Protein AF-A0A832SVP7-F1 (afdb_monomer)

Sequence (52 aa):
FSSGLVVGHVWAEVYVNGKWYSCDTTSSRNSFNNIKNWYKSTTIYRYTSISF

Nearest PDB structures (foldseek):
  4v6l-assembly1_Bg  TM=5.343E-01  e=4.421E+00  Escherichia coli K-12

Radius of gyration: 13.03 Å; Cα contacts (8 Å, |Δi|>4): 46; chains: 1; bounding box: 26×20×36 Å

pLDDT: mean 82.67, std 8.74, range [60.53, 91.62]

Foldseek 3Di:
DVDDDDPDDDWDWDDDPNDIWTDHPPDPVADISRDDPDDDPDDDDDDPDDDD

Mean predicted aligned error: 6.29 Å

Solvent-accessible surface area (backbone atoms o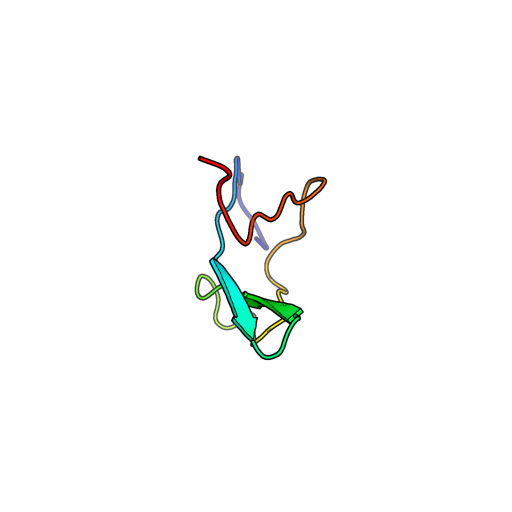nly — not comparable to full-atom values): 3829 Å² total; per-residue (Å²): 88,98,70,81,93,74,96,72,87,86,73,48,70,48,79,56,97,94,40,81,33,53,41,52,86,92,41,91,75,30,47,88,62,38,72,68,56,60,78,87,91,67,91,82,85,84,79,96,73,80,91,129

Secondary structure (DSSP, 8-state):
--SS--S----EEEEETTEEEEE-TT-TT-BTTB--S----SPPP--S----

Structure (mmCIF, N/CA/C/O backbone):
data_AF-A0A832SVP7-F1
#
_entry.id   AF-A0A832SVP7-F1
#
loop_
_atom_site.group_PDB
_atom_site.id
_atom_site.type_symbol
_atom_site.label_atom_id
_atom_site.label_alt_id
_atom_site.label_comp_id
_atom_site.label_asym_id
_atom_site.label_entity_id
_atom_site.label_seq_id
_atom_site.pdbx_PDB_ins_code
_atom_site.Cartn_x
_atom_site.Cart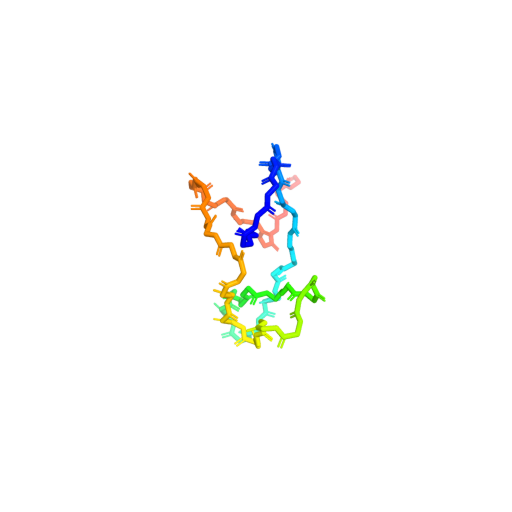n_y
_atom_site.Cartn_z
_atom_site.occupancy
_atom_site.B_iso_or_equiv
_atom_site.auth_seq_id
_atom_site.auth_comp_id
_atom_site.auth_asym_id
_atom_site.auth_atom_id
_atom_site.pdbx_PDB_model_num
ATOM 1 N N . PHE A 1 1 ? 8.398 2.469 -8.754 1.00 67.19 1 PHE A N 1
ATOM 2 C CA . PHE A 1 1 ? 8.217 2.833 -10.165 1.00 67.19 1 PHE A CA 1
ATOM 3 C C . PHE 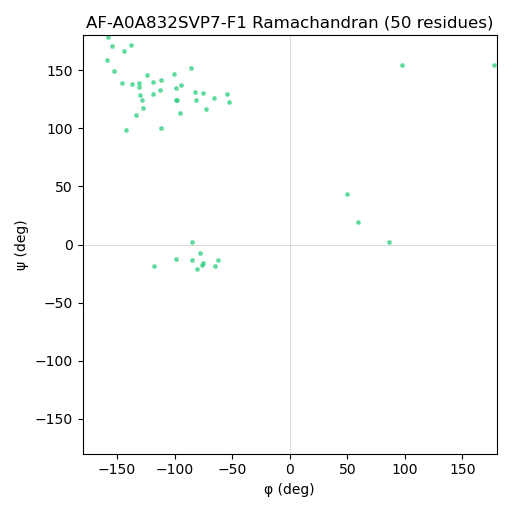A 1 1 ? 9.403 2.258 -10.917 1.00 67.19 1 PHE A C 1
ATOM 5 O O . PHE A 1 1 ? 10.438 2.067 -10.296 1.00 67.19 1 PHE A O 1
AT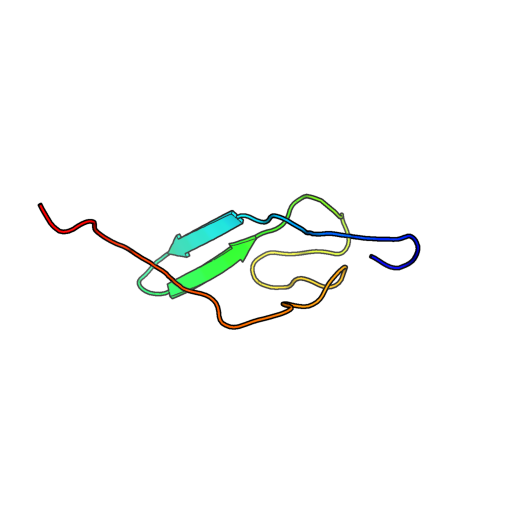OM 12 N N . SER A 1 2 ? 9.274 1.893 -12.192 1.00 60.53 2 SER A N 1
ATOM 13 C CA . SER A 1 2 ? 10.392 1.252 -12.911 1.00 60.53 2 SER A CA 1
ATOM 14 C C . SER A 1 2 ? 11.499 2.235 -13.317 1.00 60.53 2 SER A C 1
ATOM 16 O O . SER A 1 2 ? 12.599 1.798 -13.629 1.00 60.53 2 SER A O 1
ATOM 18 N N . SER A 1 3 ? 11.224 3.541 -13.294 1.00 65.56 3 SER A N 1
ATOM 19 C CA . SER A 1 3 ? 12.193 4.614 -13.531 1.00 65.56 3 SER A CA 1
ATOM 20 C C . SER A 1 3 ? 11.686 5.939 -12.932 1.00 65.56 3 SER A C 1
ATOM 22 O O . SER A 1 3 ? 10.483 6.087 -12.706 1.00 65.56 3 SER A O 1
ATOM 24 N N . GLY A 1 4 ? 12.603 6.882 -12.672 1.00 65.56 4 GLY A N 1
ATOM 25 C CA . GLY A 1 4 ? 12.313 8.229 -12.150 1.00 65.56 4 GLY A CA 1
ATOM 26 C C . GLY A 1 4 ? 12.490 8.390 -10.632 1.00 65.56 4 GLY A C 1
ATOM 27 O O . GLY A 1 4 ? 12.391 7.422 -9.878 1.00 65.56 4 GLY A O 1
ATOM 28 N N . LEU A 1 5 ? 12.762 9.624 -10.182 1.00 67.00 5 LEU A N 1
ATOM 29 C CA . LEU A 1 5 ? 12.833 9.971 -8.759 1.00 67.00 5 LEU A CA 1
ATOM 30 C C . LEU A 1 5 ? 11.417 9.982 -8.170 1.00 67.00 5 LEU A C 1
ATOM 32 O O . LEU A 1 5 ? 10.587 10.803 -8.553 1.00 67.00 5 LEU A O 1
ATOM 36 N N . VAL A 1 6 ? 11.155 9.090 -7.218 1.00 67.75 6 VAL A N 1
ATOM 37 C CA . VAL A 1 6 ? 9.898 9.051 -6.465 1.00 67.75 6 VAL A CA 1
ATOM 38 C C . VAL A 1 6 ? 10.218 9.435 -5.033 1.00 67.75 6 VAL A C 1
ATOM 40 O O . VAL A 1 6 ? 10.729 8.629 -4.264 1.00 67.75 6 VAL A O 1
ATOM 43 N N . VAL A 1 7 ? 9.950 10.693 -4.695 1.00 73.75 7 VAL A N 1
ATOM 44 C CA . VAL A 1 7 ? 10.218 11.258 -3.359 1.00 73.75 7 VAL A CA 1
ATOM 45 C C . VAL A 1 7 ? 9.163 10.848 -2.319 1.00 73.75 7 VAL A C 1
ATOM 47 O O . VAL A 1 7 ? 9.333 11.088 -1.130 1.00 73.75 7 VAL A O 1
ATOM 50 N N . GLY A 1 8 ? 8.095 10.184 -2.758 1.00 75.19 8 GLY A N 1
ATOM 51 C CA . GLY A 1 8 ? 7.043 9.618 -1.923 1.00 75.19 8 GLY A CA 1
ATOM 52 C C . GLY A 1 8 ? 5.957 8.993 -2.793 1.00 75.19 8 GLY A C 1
ATOM 53 O O . GLY A 1 8 ? 5.798 9.370 -3.954 1.00 75.19 8 GLY A O 1
ATOM 54 N N . HIS A 1 9 ? 5.227 8.021 -2.249 1.00 84.81 9 HIS A N 1
ATOM 55 C CA . HIS A 1 9 ? 4.099 7.393 -2.935 1.00 84.81 9 HIS A CA 1
ATOM 56 C C . HIS A 1 9 ? 2.933 7.205 -1.972 1.00 84.81 9 HIS A C 1
ATOM 58 O O . HIS A 1 9 ? 3.135 6.801 -0.827 1.00 84.81 9 HIS A O 1
ATOM 64 N N . VAL A 1 10 ? 1.725 7.489 -2.448 1.00 85.19 10 VAL A N 1
ATOM 65 C CA . VAL A 1 10 ? 0.481 7.316 -1.695 1.00 85.19 10 VAL A CA 1
ATOM 66 C C . VAL A 1 10 ? -0.334 6.193 -2.322 1.00 85.19 10 VAL A C 1
ATOM 68 O O . VAL A 1 10 ? -0.376 6.047 -3.540 1.00 85.19 10 VAL A O 1
ATOM 71 N N . TRP A 1 11 ? -0.985 5.388 -1.489 1.00 89.62 11 TRP A N 1
ATOM 72 C CA . TRP A 1 11 ? -1.892 4.332 -1.929 1.00 89.62 11 TRP A CA 1
ATOM 73 C C . TRP A 1 11 ? -3.064 4.216 -0.954 1.00 89.62 11 TRP A C 1
ATOM 75 O O . TRP A 1 11 ? -3.013 4.759 0.151 1.00 89.62 11 TRP A O 1
ATOM 85 N N . ALA A 1 12 ? -4.114 3.501 -1.356 1.00 89.12 12 ALA A N 1
ATOM 86 C CA . ALA A 1 12 ? -5.265 3.236 -0.506 1.00 89.12 12 ALA A CA 1
ATOM 87 C C . ALA A 1 12 ? -5.190 1.825 0.091 1.00 89.12 12 ALA A C 1
ATOM 89 O O . ALA A 1 12 ? -4.728 0.875 -0.543 1.00 89.12 12 ALA A O 1
ATOM 90 N N . GLU A 1 13 ? -5.692 1.655 1.309 1.00 89.62 13 GLU A N 1
ATOM 91 C CA . GLU A 1 13 ? -5.939 0.331 1.876 1.00 89.62 13 GLU A CA 1
ATOM 92 C C . GLU A 1 13 ? -7.428 0.176 2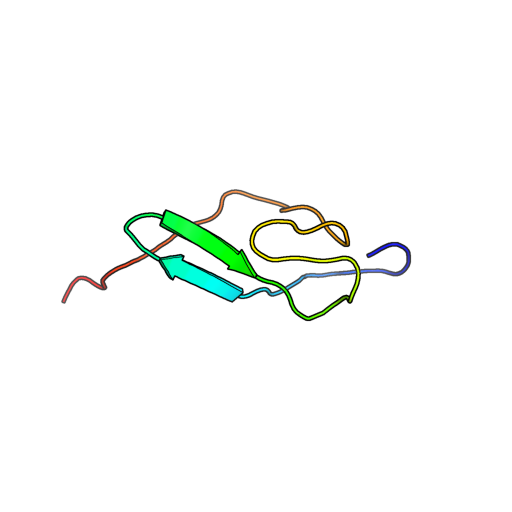.170 1.00 89.62 13 GLU A C 1
ATOM 94 O O . GLU A 1 13 ? -8.082 1.112 2.624 1.00 89.62 13 GLU A O 1
ATOM 99 N N . VAL A 1 14 ? -7.965 -1.010 1.898 1.00 89.56 14 VAL A N 1
ATOM 100 C CA . VAL A 1 14 ? -9.368 -1.340 2.161 1.00 89.56 14 VAL A CA 1
ATOM 101 C C . VAL A 1 14 ? -9.418 -2.380 3.268 1.00 89.56 14 VAL A C 1
ATOM 103 O O . VAL A 1 14 ? -8.686 -3.370 3.226 1.00 89.56 14 VAL A O 1
ATOM 106 N N . TYR A 1 15 ? -10.283 -2.164 4.255 1.00 88.00 15 TYR A N 1
ATOM 107 C CA . TYR A 1 15 ? -10.527 -3.121 5.326 1.00 88.00 15 TYR A CA 1
ATOM 108 C C . TYR A 1 15 ? -11.743 -3.983 4.988 1.00 88.00 15 TYR A C 1
ATOM 110 O O . TYR A 1 15 ? -12.864 -3.485 4.922 1.00 88.00 15 TYR A O 1
ATOM 118 N N . VAL A 1 16 ? -11.521 -5.277 4.755 1.00 88.75 16 VAL A N 1
ATOM 119 C CA . VAL A 1 16 ? -12.578 -6.243 4.418 1.00 88.75 16 VAL A CA 1
ATOM 120 C C . VAL A 1 16 ? -12.437 -7.451 5.337 1.00 88.75 16 VAL A C 1
ATOM 122 O O . VAL A 1 16 ? -11.352 -8.020 5.448 1.00 88.75 16 VAL A O 1
ATOM 125 N N . ASN A 1 17 ? -13.523 -7.855 6.001 1.00 90.56 17 ASN A N 1
ATOM 126 C CA . ASN A 1 17 ? -13.575 -9.056 6.848 1.00 90.56 17 ASN A CA 1
ATOM 127 C C . ASN A 1 17 ? -12.424 -9.166 7.868 1.00 90.56 17 ASN A C 1
ATOM 129 O O . ASN A 1 17 ? -11.823 -10.226 8.021 1.00 90.56 17 ASN A O 1
ATOM 133 N N . GLY A 1 18 ? -12.070 -8.070 8.542 1.00 88.12 18 GLY A N 1
ATOM 134 C CA . GLY A 1 18 ? -11.037 -8.111 9.582 1.00 88.12 18 GLY A CA 1
ATOM 135 C C . GLY A 1 18 ? -9.596 -7.945 9.084 1.00 88.12 18 GLY A C 1
ATOM 136 O O . GLY A 1 18 ? -8.662 -8.020 9.880 1.00 88.12 18 GLY A O 1
ATOM 137 N N . LYS A 1 19 ? -9.383 -7.734 7.778 1.00 90.25 19 LYS A N 1
ATOM 138 C CA . LYS A 1 19 ? -8.048 -7.649 7.177 1.00 90.25 19 LYS A CA 1
ATOM 139 C C . LYS A 1 19 ? -7.899 -6.420 6.287 1.00 90.25 19 LYS A C 1
ATOM 141 O O . LYS A 1 19 ? -8.787 -6.083 5.508 1.00 90.25 19 LYS A O 1
ATOM 146 N N . TRP A 1 20 ? -6.739 -5.778 6.385 1.00 89.19 20 TRP A N 1
ATOM 147 C CA . TRP A 1 20 ? -6.328 -4.700 5.490 1.00 89.19 20 TRP A CA 1
ATOM 148 C C . TRP A 1 20 ? -5.748 -5.263 4.192 1.00 89.19 20 TRP A C 1
ATOM 150 O O . TRP A 1 20 ? -4.867 -6.125 4.223 1.00 89.19 20 TRP A O 1
ATOM 160 N N . TYR A 1 21 ? -6.216 -4.739 3.065 1.00 90.88 21 TYR A N 1
ATOM 161 C CA . TYR A 1 21 ? -5.751 -5.075 1.725 1.00 90.88 21 TYR A CA 1
ATOM 162 C C . TYR A 1 21 ? -5.185 -3.826 1.057 1.00 90.88 21 TYR A C 1
ATOM 164 O O . TYR A 1 21 ? -5.837 -2.783 1.042 1.00 90.88 21 TYR A O 1
ATOM 172 N N . SER A 1 22 ? -3.974 -3.917 0.503 1.00 91.31 22 SER A N 1
ATOM 173 C CA . SER A 1 22 ? -3.361 -2.786 -0.204 1.00 91.31 22 SER A CA 1
ATOM 174 C C . SER A 1 22 ? -3.901 -2.694 -1.637 1.00 91.31 22 SER A C 1
ATOM 176 O O . SER A 1 22 ? -3.797 -3.651 -2.406 1.00 91.31 22 SER A O 1
ATOM 178 N N . CYS A 1 23 ? -4.447 -1.536 -2.003 1.00 90.62 23 CYS A N 1
ATOM 179 C CA . CYS A 1 23 ? -5.051 -1.265 -3.304 1.00 90.62 23 CYS A CA 1
ATOM 180 C C . CYS A 1 23 ? -4.442 0.009 -3.904 1.00 90.62 23 CYS A C 1
ATOM 182 O O . CYS A 1 23 ? -4.585 1.102 -3.360 1.00 90.62 23 CYS A O 1
ATOM 184 N N . ASP A 1 24 ? -3.769 -0.121 -5.045 1.00 90.44 24 ASP A N 1
ATOM 185 C CA . ASP A 1 24 ? -3.154 1.014 -5.733 1.00 90.44 24 A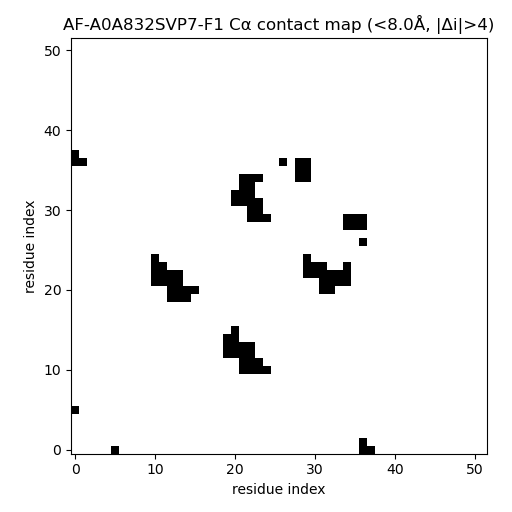SP A CA 1
ATOM 186 C C . ASP A 1 24 ? -3.477 0.981 -7.227 1.00 90.44 24 ASP A C 1
ATOM 188 O O . ASP A 1 24 ? -2.973 0.133 -7.967 1.00 90.44 24 ASP A O 1
ATOM 192 N N . THR A 1 25 ? -4.289 1.942 -7.661 1.00 89.00 25 THR A N 1
ATOM 193 C CA . THR A 1 25 ? -4.748 2.104 -9.044 1.00 89.00 25 THR A CA 1
ATOM 194 C C . THR A 1 25 ? -3.766 2.879 -9.926 1.00 89.00 25 THR A C 1
ATOM 196 O O . THR A 1 25 ? -4.045 3.086 -11.102 1.00 89.00 25 THR A O 1
ATOM 199 N N . THR A 1 26 ? -2.602 3.286 -9.406 1.00 88.50 26 THR A N 1
ATOM 200 C CA . THR A 1 26 ? -1.588 4.061 -10.149 1.00 88.50 26 THR A CA 1
ATOM 201 C C . THR A 1 26 ? -0.982 3.278 -11.323 1.00 88.50 26 THR A C 1
ATOM 203 O O . THR A 1 26 ? -0.376 3.859 -12.221 1.00 88.50 26 THR A O 1
ATOM 206 N N . SER A 1 27 ? -1.102 1.946 -11.346 1.00 86.00 27 SER A N 1
ATOM 207 C CA . SER A 1 27 ? -0.565 1.119 -12.428 1.00 86.00 27 SER A CA 1
ATOM 208 C C . SER A 1 27 ? -1.437 -0.093 -12.723 1.00 86.00 27 SER A C 1
ATOM 210 O O . SER A 1 27 ? -1.821 -0.821 -11.815 1.00 86.00 27 SER A O 1
ATOM 212 N N . SER A 1 28 ? -1.616 -0.394 -14.011 1.00 89.94 28 SER A N 1
ATOM 213 C CA . SER A 1 28 ? -2.235 -1.636 -14.499 1.00 89.94 28 SER A CA 1
ATOM 214 C C . SER A 1 28 ? -1.465 -2.912 -14.125 1.00 89.94 28 SER A C 1
ATOM 216 O O . SER A 1 28 ? -1.991 -4.011 -14.260 1.00 89.94 28 SER A O 1
ATOM 218 N N . ARG A 1 29 ? -0.217 -2.789 -13.649 1.00 88.62 29 ARG A N 1
ATOM 219 C CA . ARG A 1 29 ? 0.583 -3.913 -13.126 1.00 88.62 29 ARG A CA 1
ATOM 220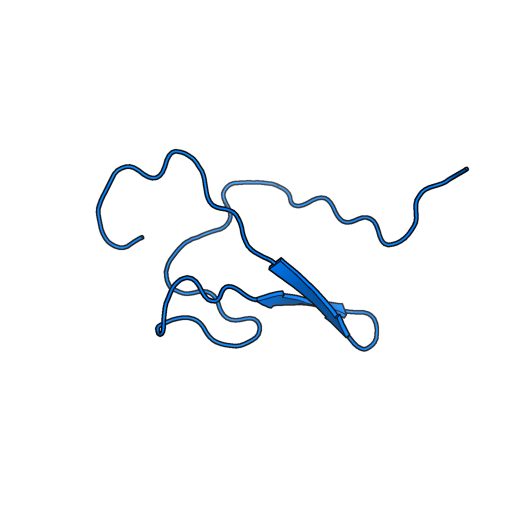 C C . ARG A 1 29 ? 0.157 -4.352 -11.727 1.00 88.62 29 ARG A C 1
ATOM 222 O O . ARG A 1 29 ? 0.549 -5.435 -11.288 1.00 88.62 29 ARG A O 1
ATOM 229 N N . ASN A 1 30 ? -0.575 -3.500 -11.019 1.00 90.56 30 ASN A N 1
ATOM 230 C CA . ASN A 1 30 ? -1.082 -3.799 -9.694 1.00 90.56 30 ASN A CA 1
ATOM 231 C C . ASN A 1 30 ? -2.406 -4.545 -9.799 1.00 90.56 30 ASN A C 1
ATOM 233 O O . ASN A 1 30 ? -3.171 -4.386 -10.745 1.00 90.56 30 ASN A O 1
ATOM 237 N N . SER A 1 31 ? -2.675 -5.359 -8.790 1.00 91.62 31 SER A N 1
ATOM 238 C CA . SER A 1 31 ? -3.948 -6.049 -8.611 1.00 91.62 31 SER A CA 1
ATOM 239 C C . SER A 1 31 ? -4.340 -5.997 -7.138 1.00 91.62 31 SER A C 1
ATOM 241 O O . SER A 1 31 ? -3.567 -5.533 -6.295 1.00 91.62 31 SER A O 1
ATOM 243 N N . PHE A 1 32 ? -5.560 -6.425 -6.822 1.00 91.19 32 PHE A N 1
ATOM 244 C CA . PHE A 1 32 ? -6.065 -6.402 -5.453 1.00 91.19 32 PHE A CA 1
ATOM 245 C C . PHE A 1 32 ? -5.092 -7.103 -4.494 1.00 91.19 32 PHE A C 1
ATOM 247 O O . PHE A 1 32 ? -4.750 -8.270 -4.688 1.00 91.19 32 PHE A O 1
ATOM 254 N N . ASN A 1 33 ? -4.633 -6.377 -3.469 1.00 91.62 33 ASN A N 1
ATOM 255 C CA . ASN A 1 33 ? -3.658 -6.846 -2.483 1.00 91.62 33 ASN A CA 1
ATOM 256 C C . ASN A 1 33 ? -2.294 -7.285 -3.048 1.00 91.62 33 ASN A C 1
ATOM 258 O O . ASN A 1 33 ? -1.548 -8.008 -2.388 1.00 91.62 33 ASN A O 1
ATOM 262 N N . ASN A 1 34 ? -1.953 -6.861 -4.263 1.00 91.19 34 ASN A N 1
ATOM 263 C CA . ASN A 1 34 ? -0.703 -7.217 -4.915 1.00 91.19 34 ASN A CA 1
ATOM 264 C C . ASN A 1 34 ? -0.163 -6.027 -5.708 1.00 91.19 34 ASN A C 1
ATOM 266 O O . ASN A 1 34 ? -0.575 -5.742 -6.836 1.00 91.19 34 ASN A O 1
ATOM 270 N N . ILE A 1 35 ? 0.781 -5.338 -5.080 1.00 90.56 35 ILE A N 1
ATOM 271 C CA . ILE A 1 35 ? 1.449 -4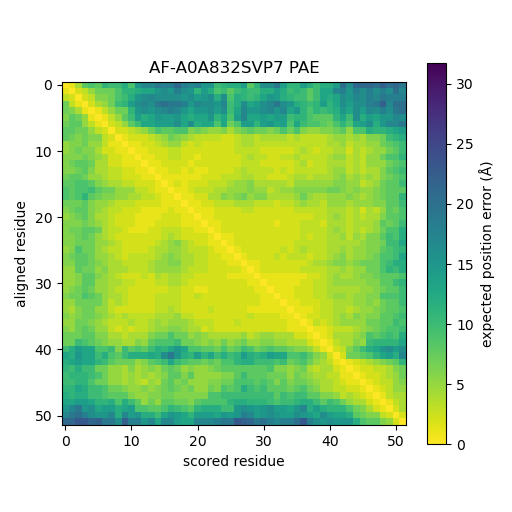.167 -5.623 1.00 90.56 35 ILE A CA 1
ATOM 272 C C . ILE A 1 35 ? 2.790 -4.597 -6.208 1.00 90.56 35 ILE A C 1
ATOM 274 O O . ILE A 1 35 ? 3.614 -5.181 -5.509 1.00 90.56 35 ILE A O 1
ATOM 278 N N . LYS A 1 36 ? 3.013 -4.288 -7.487 1.00 89.75 36 LYS A N 1
ATOM 279 C CA . LYS A 1 36 ? 4.230 -4.676 -8.219 1.00 89.75 36 LYS A CA 1
ATOM 280 C C . LYS A 1 36 ? 5.055 -3.495 -8.702 1.00 89.75 36 LYS A C 1
ATOM 282 O O . LYS A 1 36 ? 6.212 -3.660 -9.074 1.00 89.75 36 LYS A O 1
ATOM 287 N N . ASN A 1 37 ? 4.465 -2.306 -8.763 1.00 85.12 37 ASN A N 1
ATOM 288 C CA . ASN A 1 37 ? 5.139 -1.126 -9.290 1.00 85.12 37 ASN A CA 1
ATOM 289 C C . ASN A 1 37 ? 5.999 -0.398 -8.243 1.00 85.12 37 ASN A C 1
ATOM 291 O O . ASN A 1 37 ? 6.796 0.434 -8.665 1.00 85.12 37 ASN A O 1
ATOM 295 N N . TRP A 1 38 ? 5.887 -0.670 -6.938 1.00 86.56 38 TRP A N 1
ATOM 296 C C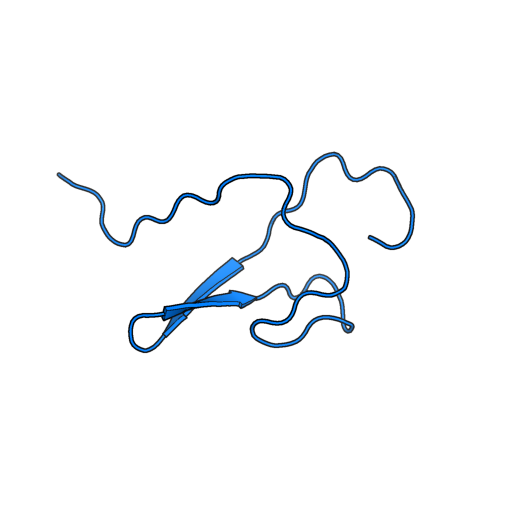A . TRP A 1 38 ? 6.708 -0.077 -5.865 1.00 86.56 38 TRP A CA 1
ATOM 297 C C . TRP A 1 38 ? 6.787 -0.997 -4.636 1.00 86.56 38 TRP A C 1
ATOM 299 O O . TRP A 1 38 ? 6.085 -2.003 -4.561 1.00 86.56 38 TRP A O 1
ATOM 309 N N . TYR A 1 39 ? 7.649 -0.643 -3.679 1.00 81.75 39 TYR A N 1
ATOM 310 C CA . TYR A 1 39 ? 7.821 -1.344 -2.407 1.00 81.75 39 TYR A CA 1
ATOM 311 C C . TYR A 1 39 ? 7.623 -0.390 -1.223 1.00 81.75 39 TYR A C 1
ATOM 313 O O . TYR A 1 39 ? 7.950 0.795 -1.299 1.00 81.75 39 TYR A O 1
ATOM 321 N N . LYS A 1 40 ? 7.070 -0.908 -0.124 1.00 78.50 40 LYS A N 1
ATOM 322 C CA . LYS A 1 40 ? 6.823 -0.153 1.114 1.00 78.50 40 LYS A CA 1
ATOM 323 C C . LYS A 1 40 ? 8.159 0.262 1.727 1.00 78.50 40 LYS A C 1
ATOM 325 O O . LYS A 1 40 ? 9.015 -0.587 1.942 1.00 78.50 40 LYS A O 1
ATOM 330 N N . SER A 1 41 ? 8.327 1.557 1.985 1.00 71.25 41 SER A N 1
ATOM 331 C CA . SER A 1 41 ? 9.601 2.106 2.469 1.00 71.25 41 SER A CA 1
ATOM 332 C C . SER A 1 41 ? 9.808 1.909 3.980 1.00 71.25 41 SER A C 1
ATOM 334 O O . SER A 1 41 ? 10.935 1.943 4.459 1.00 71.25 41 SER A O 1
ATOM 336 N N . THR A 1 42 ? 8.744 1.697 4.760 1.00 75.81 42 THR A N 1
ATOM 337 C CA . THR A 1 42 ? 8.795 1.830 6.227 1.00 75.81 42 THR A CA 1
ATOM 338 C C . THR A 1 42 ? 7.677 1.053 6.939 1.00 75.81 42 THR A C 1
ATOM 340 O O . THR A 1 42 ? 6.820 0.424 6.310 1.00 75.81 42 THR A O 1
ATOM 343 N N . THR A 1 43 ? 7.681 1.112 8.276 1.00 79.25 43 THR A N 1
ATOM 344 C CA . THR A 1 43 ? 6.589 0.677 9.159 1.00 79.25 43 THR A CA 1
ATOM 345 C C . THR A 1 43 ? 5.269 1.361 8.797 1.00 79.25 43 THR A C 1
ATOM 347 O O . THR A 1 43 ? 5.203 2.584 8.693 1.00 79.25 43 THR A O 1
ATOM 350 N N . ILE A 1 44 ? 4.203 0.569 8.641 1.00 80.69 44 ILE A N 1
ATOM 351 C CA . ILE A 1 44 ? 2.848 1.065 8.361 1.00 80.69 44 ILE A CA 1
ATOM 352 C C . ILE A 1 44 ? 2.049 1.115 9.662 1.00 80.69 44 ILE A C 1
ATOM 354 O O . ILE A 1 44 ? 1.862 0.083 10.307 1.00 80.69 44 ILE A O 1
ATOM 358 N N . TYR A 1 45 ? 1.514 2.291 9.987 1.00 80.69 45 TYR A N 1
ATOM 359 C CA . TYR A 1 45 ? 0.557 2.484 11.077 1.00 80.69 45 TYR A CA 1
ATOM 360 C C . TYR A 1 45 ? -0.872 2.430 10.538 1.00 80.69 45 TYR A C 1
ATOM 362 O O . TYR A 1 45 ? -1.162 2.993 9.483 1.00 80.69 45 TYR A O 1
ATOM 370 N N . ARG A 1 46 ? -1.763 1.738 11.253 1.00 82.56 46 ARG A N 1
ATOM 371 C CA . ARG A 1 46 ? -3.176 1.590 10.883 1.00 82.56 46 ARG A CA 1
ATOM 372 C C . ARG A 1 46 ? -4.054 1.914 12.074 1.00 82.56 46 ARG A C 1
ATOM 374 O O . ARG A 1 46 ? -3.799 1.426 13.170 1.00 82.56 46 ARG A O 1
ATOM 381 N N . TYR A 1 47 ? -5.107 2.679 11.824 1.00 77.50 47 TYR A N 1
ATOM 382 C CA . TYR A 1 47 ? -6.092 3.063 12.825 1.00 77.50 47 TYR A CA 1
ATOM 383 C C . TYR A 1 47 ? -7.475 2.732 12.276 1.00 77.50 47 TYR A C 1
ATOM 385 O O . TYR A 1 47 ? -7.829 3.151 11.177 1.00 77.50 47 TYR A O 1
ATOM 393 N N . THR A 1 48 ? -8.238 1.936 13.018 1.00 78.12 48 THR A N 1
ATOM 394 C CA . THR A 1 48 ? -9.628 1.578 12.684 1.00 78.12 48 THR A CA 1
ATOM 395 C C . THR A 1 48 ? -10.646 2.425 13.447 1.00 78.12 48 THR A C 1
ATOM 397 O O . THR A 1 48 ? -11.826 2.408 13.122 1.00 78.12 48 THR A O 1
ATOM 400 N N . SER A 1 49 ? -10.196 3.156 14.463 1.00 79.25 49 SER A N 1
ATOM 401 C CA . SER A 1 49 ? -10.990 4.056 15.291 1.00 79.25 49 SER A CA 1
ATOM 402 C C . SER A 1 49 ? -10.081 5.154 15.827 1.00 79.25 49 SER A C 1
ATOM 404 O O . SER A 1 49 ? -8.895 4.915 16.066 1.00 79.25 49 SER A O 1
ATOM 406 N N . ILE A 1 50 ? -10.640 6.339 16.040 1.00 74.88 50 ILE A N 1
ATOM 407 C CA . ILE A 1 50 ? -9.997 7.384 16.835 1.00 74.88 50 ILE A CA 1
ATOM 408 C C . ILE A 1 50 ? -10.591 7.337 18.241 1.00 74.88 50 ILE A C 1
ATOM 410 O O . ILE A 1 50 ? -11.804 7.194 18.390 1.00 74.88 50 ILE A O 1
ATOM 414 N N . SER A 1 51 ? -9.740 7.404 19.260 1.00 70.69 51 SER A N 1
ATOM 415 C CA . SER A 1 51 ? -10.201 7.576 20.638 1.00 70.69 51 SER A CA 1
ATOM 416 C C . SER A 1 51 ? -10.638 9.029 20.819 1.00 70.69 51 SER A C 1
ATOM 418 O O . SER A 1 51 ? -9.894 9.931 20.430 1.00 70.69 51 SER A O 1
ATOM 420 N N . PHE A 1 52 ? -11.831 9.236 21.370 1.00 69.25 52 PHE A N 1
ATOM 421 C CA . PHE A 1 52 ? -12.368 10.540 21.761 1.00 69.25 52 PHE A CA 1
ATOM 422 C C . PHE A 1 52 ? -12.363 10.684 23.282 1.00 69.25 52 PHE A C 1
ATOM 424 O O . PHE A 1 52 ? -12.514 9.646 23.968 1.00 69.25 52 PHE A O 1
#